Protein AF-A0A4Y9U7Z1-F1 (afdb_monomer_lite)

Structure (mmCIF, N/CA/C/O backbone):
data_AF-A0A4Y9U7Z1-F1
#
_entry.id   AF-A0A4Y9U7Z1-F1
#
loop_
_atom_site.group_PDB
_atom_site.id
_atom_site.type_symbol
_atom_site.label_atom_id
_atom_site.label_alt_id
_atom_site.label_comp_id
_atom_site.label_asym_id
_atom_site.label_entity_id
_atom_site.label_seq_id
_atom_site.pdbx_PDB_ins_code
_atom_site.Cartn_x
_atom_site.Cartn_y
_atom_site.Cartn_z
_atom_site.occupancy
_atom_site.B_iso_or_equiv
_atom_site.auth_seq_id
_atom_site.auth_comp_id
_atom_site.auth_asym_id
_atom_site.auth_atom_id
_atom_site.pdbx_PDB_model_num
ATOM 1 N N . MET A 1 1 ? 39.059 -35.954 13.871 1.00 39.50 1 MET A N 1
ATOM 2 C CA . MET A 1 1 ? 38.121 -36.454 12.839 1.00 39.50 1 MET A CA 1
ATOM 3 C C . MET A 1 1 ? 36.728 -36.382 13.469 1.00 39.50 1 MET A C 1
ATOM 5 O O . MET A 1 1 ? 36.520 -37.087 14.440 1.00 39.50 1 MET A O 1
ATOM 9 N N . GLN A 1 2 ? 35.917 -35.326 13.279 1.00 35.47 2 GLN A N 1
ATOM 10 C CA . GLN A 1 2 ? 34.982 -35.081 12.150 1.00 35.47 2 GLN A CA 1
ATOM 11 C C . GLN A 1 2 ? 34.284 -36.369 11.678 1.00 35.47 2 GLN A C 1
ATOM 13 O O . GLN A 1 2 ? 34.987 -37.323 11.382 1.00 35.47 2 GLN A O 1
ATOM 18 N N . ALA A 1 3 ? 32.963 -36.489 11.538 1.00 39.66 3 ALA A N 1
ATOM 19 C CA . ALA A 1 3 ? 31.819 -35.582 11.662 1.00 39.66 3 ALA A CA 1
ATOM 20 C C . ALA A 1 3 ? 30.541 -36.452 11.714 1.00 39.66 3 ALA A C 1
ATOM 22 O O . ALA A 1 3 ? 30.566 -37.547 11.166 1.00 39.66 3 ALA A O 1
ATOM 23 N N . SER A 1 4 ? 29.439 -35.981 12.308 1.00 45.19 4 SER A N 1
ATOM 24 C CA . SER A 1 4 ? 28.078 -36.162 11.765 1.00 45.19 4 SER A CA 1
ATOM 25 C C . SER A 1 4 ? 27.067 -35.517 12.711 1.00 45.19 4 SER A C 1
ATOM 27 O O . SER A 1 4 ? 26.888 -35.931 13.853 1.00 45.19 4 SER A O 1
ATOM 29 N N . GLY A 1 5 ? 26.444 -34.450 12.239 1.00 41.84 5 GLY A N 1
ATOM 30 C CA . GLY A 1 5 ? 25.423 -33.695 12.947 1.00 41.84 5 GLY A CA 1
ATOM 31 C C . GLY A 1 5 ? 24.644 -32.926 11.901 1.00 41.84 5 GLY A C 1
ATOM 32 O O . GLY A 1 5 ? 24.844 -31.728 11.721 1.00 41.84 5 GLY A O 1
ATOM 33 N N . GLU A 1 6 ? 23.853 -33.673 11.140 1.00 45.72 6 GLU A N 1
ATOM 34 C CA . GLU A 1 6 ? 23.041 -33.214 10.024 1.00 45.72 6 GLU A CA 1
ATOM 35 C C . GLU A 1 6 ? 22.049 -32.139 10.479 1.00 45.72 6 GLU A C 1
ATOM 37 O O . GLU A 1 6 ? 20.955 -32.415 10.972 1.00 45.72 6 GLU A O 1
ATOM 42 N N . ARG A 1 7 ? 22.438 -30.872 10.324 1.00 42.97 7 ARG A N 1
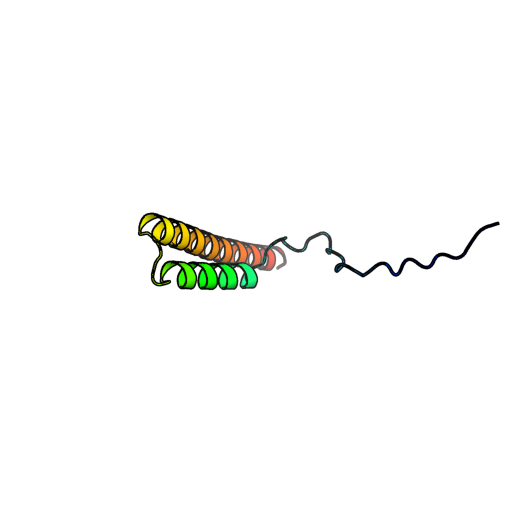ATOM 43 C CA . ARG A 1 7 ? 21.489 -29.765 10.374 1.00 42.97 7 ARG A CA 1
ATOM 44 C C . ARG A 1 7 ? 20.786 -29.737 9.028 1.00 42.97 7 ARG A C 1
ATOM 46 O O . ARG A 1 7 ? 21.344 -29.270 8.039 1.00 42.97 7 ARG A O 1
ATOM 53 N N . ARG A 1 8 ? 19.547 -30.228 9.006 1.00 43.75 8 ARG A N 1
ATOM 54 C CA . ARG A 1 8 ? 18.581 -29.895 7.958 1.00 43.75 8 ARG A CA 1
ATOM 55 C C . ARG A 1 8 ? 18.382 -28.384 7.974 1.00 43.75 8 ARG A C 1
ATOM 57 O O . ARG A 1 8 ? 17.583 -27.853 8.742 1.00 43.75 8 ARG A O 1
ATOM 64 N N . SER A 1 9 ? 19.161 -27.699 7.148 1.00 46.69 9 SER A N 1
ATOM 65 C CA . SER A 1 9 ? 18.952 -26.305 6.801 1.00 46.69 9 SER A CA 1
ATOM 66 C C . SER A 1 9 ? 17.617 -26.221 6.078 1.00 46.69 9 SER A C 1
ATOM 68 O O . SER A 1 9 ? 17.511 -26.542 4.898 1.00 46.69 9 SER A O 1
ATOM 70 N N . ILE A 1 10 ? 16.576 -25.852 6.820 1.00 51.41 10 ILE A N 1
ATOM 71 C CA . ILE A 1 10 ? 15.291 -25.463 6.259 1.00 51.41 10 ILE A CA 1
ATOM 72 C C . ILE A 1 10 ? 15.534 -24.297 5.299 1.00 51.41 10 ILE A C 1
ATOM 74 O O . ILE A 1 10 ? 15.956 -23.207 5.682 1.00 51.41 10 ILE A O 1
ATOM 78 N N . THR A 1 11 ? 15.335 -24.570 4.018 1.00 47.56 11 THR A N 1
ATOM 79 C CA . THR A 1 11 ? 15.510 -23.636 2.915 1.00 47.56 11 THR A CA 1
ATOM 80 C C . THR A 1 11 ? 14.489 -22.507 3.058 1.00 47.56 11 THR A C 1
ATOM 82 O O . THR A 1 11 ? 13.365 -22.608 2.571 1.00 47.56 11 THR A O 1
ATOM 85 N N . ARG A 1 12 ? 14.843 -21.406 3.733 1.00 48.25 12 ARG A N 1
ATOM 86 C CA . ARG A 1 12 ? 14.109 -20.149 3.554 1.00 48.25 12 ARG A CA 1
ATOM 87 C C . ARG A 1 12 ? 14.544 -19.601 2.202 1.00 48.25 12 ARG A C 1
ATOM 89 O O . ARG A 1 12 ? 15.641 -19.065 2.098 1.00 48.25 12 ARG A O 1
ATOM 96 N N . ALA A 1 13 ? 13.706 -19.881 1.202 1.00 50.03 13 ALA A N 1
ATOM 97 C CA . ALA A 1 13 ? 13.721 -19.413 -0.182 1.00 50.03 13 ALA A CA 1
ATOM 98 C C . ALA A 1 13 ? 14.859 -18.432 -0.496 1.00 50.03 13 ALA A C 1
ATOM 100 O O . ALA A 1 13 ? 14.876 -17.308 0.008 1.00 50.03 13 ALA A O 1
ATOM 101 N N . GLY A 1 14 ? 15.800 -18.883 -1.330 1.00 45.94 14 GLY A N 1
ATOM 102 C CA . GLY A 1 14 ? 16.885 -18.054 -1.833 1.00 45.94 14 GLY A CA 1
ATOM 103 C C . GLY A 1 14 ? 16.323 -16.770 -2.426 1.00 45.94 14 GLY A C 1
ATOM 104 O O . GLY A 1 14 ? 15.679 -16.794 -3.473 1.00 45.94 14 GLY A O 1
ATOM 105 N N . LYS A 1 15 ? 16.552 -15.652 -1.735 1.00 50.66 15 LYS A N 1
ATOM 106 C CA . LYS A 1 15 ? 16.348 -14.321 -2.295 1.00 50.66 15 LYS A CA 1
ATOM 107 C C . LYS A 1 15 ? 17.300 -14.210 -3.477 1.00 50.66 15 LYS A C 1
ATOM 109 O O . LYS A 1 15 ? 18.513 -14.171 -3.281 1.00 50.66 15 LYS A O 1
ATOM 114 N N . ARG A 1 16 ? 16.757 -14.199 -4.692 1.00 50.25 16 ARG A N 1
ATOM 115 C CA . ARG A 1 16 ? 17.524 -13.799 -5.868 1.00 50.25 16 ARG A CA 1
ATOM 116 C C . ARG A 1 16 ? 17.913 -12.338 -5.670 1.00 50.25 16 ARG A C 1
ATOM 118 O O . ARG A 1 16 ? 17.044 -11.499 -5.431 1.00 50.25 16 ARG A O 1
ATOM 125 N N . GLU A 1 17 ? 19.209 -12.045 -5.713 1.00 42.41 17 GLU A N 1
ATOM 126 C CA . GLU A 1 17 ? 19.689 -10.666 -5.777 1.00 42.41 17 GLU A CA 1
ATOM 127 C C . GLU A 1 17 ? 19.041 -10.002 -7.002 1.00 42.41 17 GLU A C 1
ATOM 129 O O . GLU A 1 17 ? 19.244 -10.441 -8.131 1.00 42.41 17 GLU A O 1
ATOM 134 N N . GLY A 1 18 ? 18.170 -9.017 -6.762 1.00 58.09 18 GLY A N 1
ATOM 135 C CA . GLY A 1 18 ? 17.435 -8.295 -7.806 1.00 58.09 18 GLY A CA 1
ATOM 136 C C . GLY A 1 18 ? 15.908 -8.431 -7.778 1.00 58.09 18 GLY A C 1
ATOM 137 O O . GLY A 1 18 ? 15.242 -7.637 -8.438 1.00 58.09 18 GLY A O 1
ATOM 138 N N . GLU A 1 19 ? 15.316 -9.357 -7.010 1.00 57.56 19 GLU A N 1
ATOM 139 C CA . GLU A 1 19 ? 13.854 -9.355 -6.827 1.00 57.56 19 GLU A CA 1
ATOM 140 C C . GLU A 1 19 ? 13.444 -8.266 -5.816 1.00 57.56 19 GLU A C 1
ATOM 142 O O . GLU A 1 19 ? 13.989 -8.216 -4.703 1.00 57.56 19 GLU A O 1
ATOM 147 N N . PRO A 1 20 ? 12.501 -7.370 -6.170 1.00 62.38 20 PRO A N 1
ATOM 148 C CA . PRO A 1 20 ? 12.045 -6.340 -5.252 1.00 62.38 20 PRO A CA 1
ATOM 149 C C . PRO A 1 20 ? 11.434 -6.996 -4.010 1.00 62.38 20 PRO A C 1
ATOM 151 O O . PRO A 1 20 ? 10.647 -7.934 -4.104 1.00 62.38 20 PRO A O 1
ATOM 154 N N . VAL A 1 21 ? 11.807 -6.484 -2.831 1.00 73.12 21 VAL A N 1
ATOM 155 C CA . VAL A 1 21 ? 11.382 -7.002 -1.512 1.00 73.12 21 VAL A CA 1
ATOM 156 C C . VAL A 1 21 ? 9.855 -6.982 -1.337 1.00 73.12 21 VAL A C 1
ATOM 158 O O . VAL A 1 21 ? 9.342 -7.651 -0.446 1.00 73.12 21 VAL A O 1
ATOM 161 N N . ILE A 1 22 ? 9.151 -6.233 -2.188 1.00 87.00 22 ILE A N 1
ATOM 162 C CA . ILE A 1 22 ? 7.701 -6.232 -2.338 1.00 87.00 22 ILE A CA 1
ATOM 163 C C . ILE A 1 22 ? 7.343 -6.088 -3.824 1.00 87.00 22 ILE A C 1
ATOM 165 O O . ILE A 1 22 ? 7.966 -5.298 -4.538 1.00 87.00 22 ILE A O 1
ATOM 169 N N . ASN A 1 23 ? 6.342 -6.824 -4.300 1.00 92.56 23 ASN A N 1
ATOM 170 C CA . ASN A 1 23 ? 5.869 -6.753 -5.685 1.00 92.56 23 ASN A CA 1
ATOM 171 C C . ASN A 1 23 ? 4.467 -6.113 -5.814 1.00 92.56 23 ASN A C 1
ATOM 173 O O . ASN A 1 23 ? 3.809 -5.772 -4.829 1.00 92.56 23 ASN A O 1
ATOM 177 N N . ILE A 1 24 ? 4.009 -5.915 -7.058 1.00 96.19 24 ILE A N 1
ATOM 178 C CA . ILE A 1 24 ? 2.718 -5.269 -7.366 1.00 96.19 24 ILE A CA 1
ATOM 179 C C . ILE A 1 24 ? 1.539 -6.045 -6.758 1.00 96.19 24 ILE A 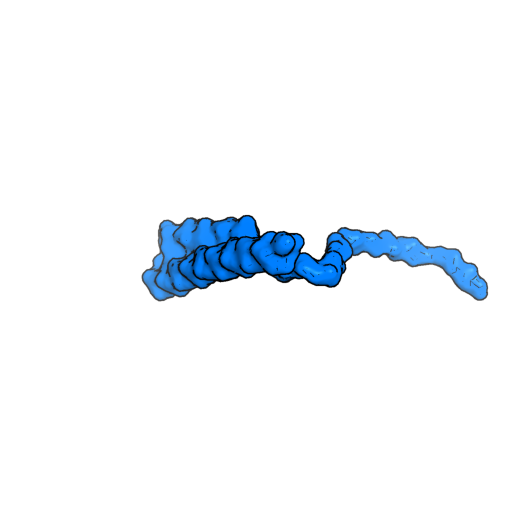C 1
ATOM 181 O O . ILE A 1 24 ? 0.600 -5.425 -6.257 1.00 96.19 24 ILE A O 1
ATOM 185 N N . ALA A 1 25 ? 1.570 -7.381 -6.807 1.00 95.81 25 ALA A N 1
ATOM 186 C CA . ALA A 1 25 ? 0.497 -8.224 -6.285 1.00 95.81 25 ALA A CA 1
ATOM 187 C C . ALA A 1 25 ? 0.422 -8.129 -4.757 1.00 95.81 25 ALA A C 1
ATOM 189 O O . ALA A 1 25 ? -0.644 -7.833 -4.227 1.00 95.81 25 ALA A O 1
ATOM 190 N N . GLU A 1 26 ? 1.560 -8.235 -4.068 1.00 95.75 26 GLU A N 1
ATOM 191 C CA . GLU A 1 26 ? 1.640 -8.073 -2.609 1.00 95.75 26 GLU A CA 1
ATOM 192 C C . GLU A 1 26 ? 1.152 -6.687 -2.163 1.00 95.75 26 GLU A C 1
ATOM 194 O O . GLU A 1 26 ? 0.403 -6.565 -1.194 1.00 95.75 26 GLU A O 1
ATOM 199 N N . CYS A 1 27 ? 1.498 -5.624 -2.900 1.00 97.88 27 CYS A N 1
ATOM 200 C CA . CYS A 1 27 ? 0.968 -4.289 -2.621 1.00 97.88 27 CYS A CA 1
ATOM 201 C C . CYS A 1 27 ? -0.564 -4.246 -2.734 1.00 97.88 27 CYS A C 1
ATOM 203 O O . CYS A 1 27 ? -1.232 -3.666 -1.879 1.00 97.88 27 CYS A O 1
ATOM 205 N N . ARG A 1 28 ? -1.144 -4.868 -3.765 1.00 97.94 28 ARG A N 1
ATOM 206 C CA . ARG A 1 28 ? -2.605 -4.918 -3.939 1.00 97.94 28 ARG A CA 1
ATOM 207 C C . ARG A 1 28 ? -3.281 -5.728 -2.831 1.00 97.94 28 ARG A C 1
ATOM 209 O O . ARG A 1 28 ? -4.274 -5.266 -2.277 1.00 97.94 28 ARG A O 1
ATOM 216 N N . GLU A 1 29 ? -2.710 -6.867 -2.451 1.00 98.00 29 GLU A N 1
ATOM 217 C CA . GLU A 1 29 ? -3.211 -7.695 -1.347 1.00 98.00 29 GLU A CA 1
ATOM 218 C C . GLU A 1 29 ? -3.205 -6.937 -0.015 1.00 98.00 29 GLU A C 1
ATOM 220 O O . GLU A 1 29 ? -4.209 -6.926 0.704 1.00 98.00 29 GLU A O 1
ATOM 225 N N . HIS A 1 30 ? -2.114 -6.234 0.298 1.00 97.94 30 HIS A N 1
ATOM 226 C CA . HIS A 1 30 ? -2.048 -5.394 1.490 1.00 97.94 30 HIS A CA 1
ATOM 227 C C . HIS A 1 30 ? -3.046 -4.236 1.436 1.00 97.94 30 HIS A C 1
ATOM 229 O O . HIS A 1 30 ? -3.724 -3.970 2.433 1.00 97.94 30 HIS A O 1
ATOM 235 N N . ALA A 1 31 ? -3.187 -3.566 0.290 1.00 98.50 31 ALA A N 1
ATOM 236 C CA . ALA A 1 31 ? -4.174 -2.503 0.124 1.00 98.50 31 ALA A CA 1
ATOM 237 C C . ALA A 1 31 ? -5.596 -2.995 0.433 1.00 98.50 31 ALA A C 1
ATOM 239 O O . ALA A 1 31 ? -6.316 -2.358 1.210 1.00 98.50 31 ALA A O 1
ATOM 240 N N . ASP A 1 32 ? -5.981 -4.148 -0.112 1.00 98.50 32 ASP A N 1
ATOM 241 C CA . ASP A 1 32 ? -7.293 -4.748 0.122 1.00 98.50 32 ASP A CA 1
ATOM 242 C C . ASP A 1 32 ? -7.479 -5.184 1.578 1.00 98.50 32 ASP A C 1
ATOM 244 O O . ASP A 1 32 ? -8.537 -4.934 2.167 1.00 98.50 32 ASP A O 1
ATOM 248 N N . LEU A 1 33 ? -6.452 -5.776 2.195 1.00 98.31 33 LEU A N 1
ATOM 249 C CA . LEU A 1 33 ? -6.471 -6.153 3.606 1.00 98.31 33 LEU A CA 1
ATOM 250 C C . LEU A 1 33 ? -6.725 -4.939 4.505 1.00 98.31 33 LEU A C 1
ATOM 252 O O . LEU A 1 33 ? -7.655 -4.950 5.314 1.00 98.31 33 LEU A O 1
ATOM 256 N N . TYR A 1 34 ? -5.940 -3.871 4.357 1.00 98.56 34 TYR A N 1
ATOM 257 C CA . TYR A 1 34 ? -6.083 -2.681 5.195 1.00 98.56 34 TYR A CA 1
ATOM 258 C C . TYR A 1 34 ? -7.396 -1.943 4.933 1.00 98.56 34 TYR A C 1
ATOM 260 O O . TYR A 1 34 ? -8.015 -1.440 5.873 1.00 98.56 34 TYR A O 1
ATOM 268 N N . LYS A 1 35 ? -7.888 -1.954 3.689 1.00 98.19 35 LYS A N 1
ATOM 269 C CA . LYS A 1 35 ? -9.220 -1.442 3.358 1.00 98.19 35 LYS A CA 1
ATOM 270 C C . LYS A 1 35 ? -10.315 -2.217 4.095 1.00 98.19 35 LYS A C 1
ATOM 272 O O . LYS A 1 35 ? -11.178 -1.588 4.705 1.00 98.19 35 LYS A O 1
ATOM 277 N N . ARG A 1 36 ? -10.262 -3.553 4.109 1.00 98.25 36 ARG A N 1
ATOM 278 C CA . ARG A 1 36 ? -11.212 -4.394 4.864 1.00 98.25 36 ARG A CA 1
ATOM 279 C C . ARG A 1 36 ? -11.133 -4.130 6.366 1.00 98.25 36 ARG A C 1
ATOM 281 O O . ARG A 1 36 ? -12.162 -3.907 6.994 1.00 98.25 36 ARG A O 1
ATOM 288 N N . LEU A 1 37 ? -9.923 -4.079 6.926 1.00 98.12 37 LEU A N 1
ATOM 289 C CA . LEU A 1 37 ? -9.712 -3.779 8.345 1.00 98.12 37 LEU A CA 1
ATOM 290 C C . LEU A 1 37 ? -10.249 -2.397 8.729 1.00 98.12 37 LEU A C 1
ATOM 292 O O . LEU A 1 37 ? -10.768 -2.240 9.828 1.00 98.12 37 LEU A O 1
ATOM 296 N N . SER A 1 38 ? -10.170 -1.407 7.833 1.00 97.94 38 SER A N 1
ATOM 297 C CA . SER A 1 38 ? -10.707 -0.063 8.084 1.00 97.94 38 SER A CA 1
ATOM 298 C C . SER A 1 38 ? -12.235 -0.005 8.195 1.00 97.94 38 SER A C 1
ATOM 300 O O . SER A 1 38 ? -12.765 0.964 8.730 1.00 97.94 38 SER A O 1
ATOM 302 N N . GLY A 1 39 ? -12.941 -1.021 7.688 1.00 96.81 39 GLY A N 1
ATOM 303 C CA . GLY A 1 39 ? -14.396 -1.150 7.787 1.00 96.81 39 GLY A CA 1
ATOM 304 C C . GLY A 1 39 ? -14.861 -2.077 8.911 1.00 96.81 39 GLY A C 1
ATOM 305 O O . GLY A 1 39 ? -16.058 -2.333 9.018 1.00 96.81 39 GLY A O 1
ATOM 306 N N . ALA A 1 40 ? -13.944 -2.613 9.724 1.00 96.81 40 ALA A N 1
ATOM 307 C CA . ALA A 1 40 ? -14.295 -3.530 10.799 1.00 96.81 40 ALA A CA 1
ATOM 308 C C . ALA A 1 40 ? -15.138 -2.827 11.875 1.00 96.81 40 ALA A C 1
ATOM 310 O O . ALA A 1 40 ? -14.808 -1.732 12.331 1.00 96.81 40 ALA A O 1
ATOM 311 N N . SER A 1 41 ? -16.216 -3.475 12.317 1.00 94.75 41 SER A N 1
ATOM 312 C CA . SER A 1 41 ? -17.026 -2.989 13.434 1.00 94.75 41 SER A CA 1
ATOM 313 C C . SER A 1 41 ? -16.199 -2.931 14.721 1.00 94.75 41 SER A C 1
ATOM 315 O O . SER A 1 41 ? -15.417 -3.840 14.999 1.00 94.75 41 SER A O 1
ATOM 317 N N . GLY A 1 42 ? -16.403 -1.893 15.534 1.00 95.00 42 GLY A N 1
ATOM 318 C CA . GLY A 1 42 ? -15.757 -1.774 16.846 1.00 95.00 42 GLY A CA 1
ATOM 319 C C . GLY A 1 42 ? -14.353 -1.162 16.833 1.00 95.00 42 GLY A C 1
ATOM 320 O O . GLY A 1 42 ? -13.663 -1.212 17.848 1.00 95.00 42 GLY A O 1
ATOM 321 N N . ILE A 1 43 ? -13.912 -0.568 15.720 1.00 97.31 43 ILE A N 1
ATOM 322 C CA . ILE A 1 43 ? -12.685 0.241 15.689 1.00 97.31 43 ILE A CA 1
ATOM 323 C C . ILE A 1 43 ? -13.003 1.731 15.839 1.00 97.31 43 ILE A C 1
ATOM 325 O O . ILE A 1 43 ? -14.058 2.198 15.412 1.00 97.31 43 ILE A O 1
ATOM 329 N N . SER A 1 44 ? -12.074 2.492 16.420 1.00 98.25 44 SER A N 1
ATOM 330 C CA . SER A 1 44 ? -12.195 3.949 16.483 1.00 98.25 44 SER A CA 1
ATOM 331 C C . SER A 1 44 ? -12.065 4.582 15.095 1.00 98.25 44 SER A C 1
ATOM 333 O O . SER A 1 44 ? -11.427 4.027 14.193 1.00 98.25 44 SER A O 1
ATOM 335 N N . LYS A 1 45 ? -12.630 5.786 14.943 1.00 97.94 45 LYS A N 1
ATOM 336 C CA . LYS A 1 45 ? -12.505 6.586 13.719 1.00 97.94 45 LYS A CA 1
ATOM 337 C C . LYS A 1 45 ? -11.038 6.800 13.335 1.00 97.94 45 LYS A C 1
ATOM 339 O O . LYS A 1 45 ? -10.664 6.493 12.207 1.00 97.94 45 LYS A O 1
ATOM 344 N N . ASP A 1 46 ? -10.209 7.205 14.294 1.00 98.50 46 ASP A N 1
ATOM 345 C CA . ASP A 1 46 ? -8.782 7.458 14.069 1.00 98.50 46 ASP A CA 1
ATOM 346 C C . ASP A 1 46 ? -8.061 6.211 13.548 1.00 98.50 46 ASP A C 1
ATOM 348 O O . ASP A 1 46 ? -7.296 6.277 12.585 1.00 98.50 46 ASP A O 1
ATOM 352 N N . ARG A 1 47 ? -8.360 5.036 14.121 1.00 98.38 47 ARG A N 1
ATOM 353 C CA . ARG A 1 47 ? -7.796 3.767 13.651 1.00 98.38 47 ARG A CA 1
ATOM 354 C C . ARG A 1 47 ? -8.266 3.436 12.234 1.00 98.38 47 ARG A C 1
ATOM 356 O O . ARG A 1 47 ? -7.446 3.026 11.414 1.00 98.38 47 ARG A O 1
ATOM 363 N N . SER A 1 48 ? -9.552 3.628 11.932 1.00 98.56 48 SER A N 1
ATOM 364 C CA . SER A 1 48 ? -10.092 3.493 10.569 1.00 98.56 48 SER A CA 1
ATOM 365 C C . SER A 1 48 ? -9.322 4.377 9.582 1.00 98.56 48 SER A C 1
ATOM 367 O O . SER A 1 48 ? -8.931 3.919 8.508 1.00 98.56 48 SER A O 1
ATOM 369 N N . ASP A 1 49 ? -9.077 5.634 9.944 1.00 98.62 49 ASP A N 1
ATOM 370 C CA . ASP A 1 49 ? -8.468 6.611 9.045 1.00 98.62 49 ASP A CA 1
ATOM 371 C C . ASP A 1 49 ? -6.985 6.306 8.792 1.00 98.62 49 ASP A C 1
ATOM 373 O O . ASP A 1 49 ? -6.531 6.371 7.645 1.00 98.62 49 ASP A O 1
ATOM 377 N N . VAL A 1 50 ? -6.253 5.845 9.812 1.00 98.69 50 VAL A N 1
ATOM 378 C CA . VAL A 1 50 ? -4.890 5.315 9.648 1.00 98.69 50 VAL A CA 1
ATOM 379 C C . VAL A 1 50 ? -4.878 4.100 8.714 1.00 98.69 50 VAL A C 1
ATOM 381 O O . VAL A 1 50 ? -4.067 4.051 7.791 1.00 98.69 50 VAL A O 1
ATOM 384 N N . LEU A 1 51 ? -5.801 3.148 8.877 1.00 98.75 51 LEU A N 1
ATOM 385 C CA . LEU A 1 51 ? -5.888 1.969 8.003 1.00 98.75 51 LEU A CA 1
ATOM 386 C C . LEU A 1 51 ? -6.187 2.352 6.544 1.00 98.75 51 LEU A C 1
ATOM 388 O O . LEU A 1 51 ? -5.573 1.809 5.624 1.00 98.75 51 LEU A O 1
ATOM 392 N N . LYS A 1 52 ? -7.063 3.339 6.313 1.00 98.62 52 LYS A N 1
ATOM 393 C CA . LYS A 1 52 ? -7.330 3.883 4.968 1.00 98.62 52 LYS A CA 1
ATOM 394 C C . LYS A 1 52 ? -6.102 4.561 4.364 1.00 98.62 52 LYS A C 1
ATOM 396 O O . LYS A 1 52 ? -5.872 4.429 3.162 1.00 98.62 52 LYS A O 1
ATOM 401 N N . ASN A 1 53 ? -5.328 5.291 5.170 1.00 98.75 53 ASN A N 1
ATOM 402 C CA . ASN A 1 53 ? -4.071 5.896 4.729 1.00 98.75 53 ASN A CA 1
ATOM 403 C C . ASN A 1 53 ? -3.075 4.816 4.292 1.00 98.75 53 ASN A C 1
ATOM 405 O O . ASN A 1 53 ? -2.534 4.908 3.194 1.00 98.75 53 ASN A O 1
ATOM 409 N N . ILE A 1 54 ? -2.900 3.766 5.100 1.00 98.50 54 ILE A N 1
ATOM 410 C CA . ILE A 1 54 ? -2.017 2.639 4.776 1.00 98.50 54 ILE A CA 1
ATOM 411 C C . ILE A 1 54 ? -2.461 1.965 3.470 1.00 98.50 54 ILE A C 1
ATOM 413 O O . ILE A 1 54 ? -1.641 1.766 2.575 1.00 98.50 54 ILE A O 1
ATOM 417 N N . ALA A 1 55 ? -3.758 1.678 3.314 1.00 98.56 55 ALA A N 1
ATOM 418 C CA . ALA A 1 55 ? -4.289 1.091 2.085 1.00 98.56 55 ALA A CA 1
ATOM 419 C C . ALA A 1 55 ? -3.975 1.955 0.849 1.00 98.56 55 ALA A C 1
ATOM 421 O O . ALA A 1 55 ? -3.526 1.437 -0.173 1.00 98.56 55 ALA A O 1
ATOM 422 N N . ARG A 1 56 ? -4.147 3.283 0.949 1.00 98.69 56 ARG A N 1
ATOM 423 C CA . ARG A 1 56 ? -3.797 4.228 -0.125 1.00 98.69 56 ARG A CA 1
ATOM 424 C C . ARG A 1 56 ? -2.307 4.211 -0.465 1.00 98.69 56 ARG A C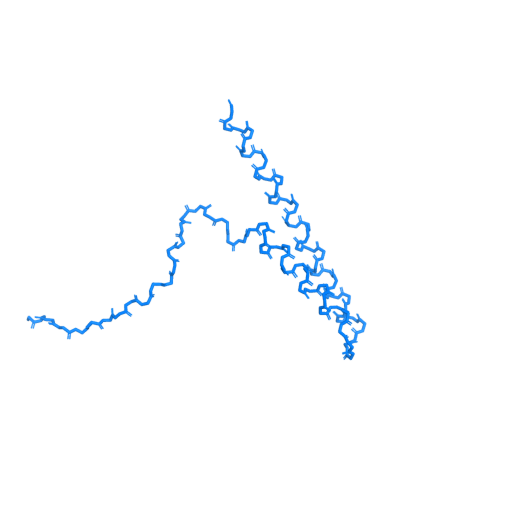 1
ATOM 426 O O . ARG A 1 56 ? -1.974 4.239 -1.647 1.00 98.69 56 ARG A O 1
ATOM 433 N N . THR A 1 57 ? -1.429 4.128 0.532 1.00 98.44 57 THR A N 1
ATOM 434 C CA . THR A 1 57 ? 0.021 4.023 0.312 1.00 98.44 57 THR A CA 1
ATOM 435 C C . THR A 1 57 ? 0.372 2.787 -0.511 1.00 98.44 57 THR A C 1
ATOM 437 O O . THR A 1 57 ? 1.112 2.899 -1.485 1.00 98.44 57 THR A O 1
ATOM 440 N N . TYR A 1 58 ? -0.206 1.628 -0.188 1.00 98.44 58 TYR A N 1
ATOM 441 C CA . TYR A 1 58 ? 0.033 0.400 -0.948 1.00 98.44 58 TYR A CA 1
ATOM 442 C C . TYR A 1 58 ? -0.495 0.466 -2.388 1.00 98.44 58 TYR A C 1
ATOM 444 O O . TYR A 1 58 ? 0.188 0.012 -3.304 1.00 98.44 58 TYR A O 1
ATOM 452 N N . VAL A 1 59 ? -1.659 1.086 -2.622 1.00 98.44 59 VAL A N 1
ATOM 453 C CA . VAL A 1 59 ? -2.157 1.336 -3.991 1.00 98.44 59 VAL A CA 1
ATOM 454 C C . VAL A 1 59 ? -1.191 2.228 -4.772 1.00 98.44 59 VAL A C 1
ATOM 456 O O . VAL A 1 59 ? -0.865 1.927 -5.920 1.00 98.44 59 VAL A O 1
ATOM 459 N N . GLY A 1 60 ? -0.711 3.310 -4.151 1.00 98.12 60 GLY A N 1
ATOM 460 C CA . GLY A 1 60 ? 0.261 4.214 -4.765 1.00 98.12 60 GLY A CA 1
ATOM 461 C C . GLY A 1 60 ? 1.563 3.500 -5.126 1.00 98.12 60 GLY A C 1
ATOM 462 O O . GLY A 1 60 ? 2.043 3.626 -6.253 1.00 98.12 60 GLY A O 1
ATOM 463 N N . LEU A 1 61 ? 2.086 2.687 -4.206 1.00 97.62 61 LEU A N 1
ATOM 464 C CA . LEU A 1 61 ? 3.292 1.895 -4.429 1.00 97.62 61 LEU A CA 1
ATOM 465 C C . LEU A 1 61 ? 3.105 0.870 -5.556 1.00 97.62 61 LEU A C 1
ATOM 467 O O . LEU A 1 61 ? 3.966 0.765 -6.425 1.00 97.62 61 LEU A O 1
ATOM 471 N N . ALA A 1 62 ? 1.965 0.171 -5.611 1.00 97.62 62 ALA A N 1
ATOM 472 C CA . ALA A 1 62 ? 1.649 -0.742 -6.712 1.00 97.62 62 ALA A CA 1
ATOM 473 C C . ALA A 1 62 ? 1.696 -0.032 -8.076 1.00 97.62 62 ALA A C 1
ATOM 475 O O . ALA A 1 62 ? 2.246 -0.574 -9.033 1.00 97.62 62 ALA A O 1
ATOM 476 N N . GLY A 1 63 ? 1.159 1.190 -8.163 1.00 97.62 63 GLY A N 1
ATOM 477 C CA . GLY A 1 63 ? 1.224 2.006 -9.379 1.00 97.62 63 GLY A CA 1
ATOM 478 C C . GLY A 1 63 ? 2.650 2.432 -9.746 1.00 97.62 63 GLY A C 1
ATOM 479 O O . GLY A 1 63 ? 3.022 2.412 -10.917 1.00 97.62 63 GLY A O 1
ATOM 480 N N . GLN A 1 64 ? 3.476 2.779 -8.756 1.00 97.25 64 GLN A N 1
ATOM 481 C CA . GLN A 1 64 ? 4.888 3.109 -8.978 1.00 97.25 64 GLN A CA 1
ATOM 482 C C . GLN A 1 64 ? 5.691 1.900 -9.469 1.00 97.25 64 GLN A C 1
ATOM 484 O O . GLN A 1 64 ? 6.483 2.040 -10.399 1.00 97.25 64 GLN A O 1
ATOM 489 N N . LEU A 1 65 ? 5.462 0.721 -8.889 1.00 95.75 65 LEU A N 1
ATOM 490 C CA . LEU A 1 65 ? 6.101 -0.528 -9.307 1.00 95.75 65 LEU A CA 1
ATOM 491 C C . LEU A 1 65 ? 5.682 -0.936 -10.726 1.00 95.75 65 LEU A C 1
ATOM 493 O O . LEU A 1 65 ? 6.528 -1.356 -11.511 1.00 95.75 65 LEU A O 1
ATOM 497 N N . ASP A 1 66 ? 4.408 -0.767 -11.085 1.00 95.56 66 ASP A N 1
ATOM 498 C CA . ASP A 1 66 ? 3.925 -1.023 -12.448 1.00 95.56 66 ASP A CA 1
ATOM 499 C C . ASP A 1 66 ? 4.563 -0.070 -13.469 1.00 95.56 66 ASP A C 1
ATOM 501 O O . ASP A 1 66 ? 5.059 -0.494 -14.518 1.00 95.56 66 ASP A O 1
ATOM 505 N N . ARG A 1 67 ? 4.655 1.221 -13.120 1.00 96.19 67 ARG A N 1
ATOM 506 C CA . ARG A 1 67 ? 5.367 2.214 -13.930 1.00 96.19 67 ARG A CA 1
ATOM 507 C C . ARG A 1 67 ? 6.843 1.855 -14.091 1.00 96.19 67 ARG A C 1
ATOM 509 O O . ARG A 1 67 ? 7.347 1.930 -15.209 1.00 96.19 67 ARG A O 1
ATOM 516 N N . LEU A 1 68 ? 7.521 1.458 -13.014 1.00 94.31 68 LEU A N 1
ATOM 517 C CA . LEU A 1 68 ? 8.919 1.026 -13.051 1.00 94.31 68 LEU A CA 1
ATOM 518 C C . LEU A 1 68 ? 9.095 -0.180 -13.982 1.00 94.31 68 LEU A C 1
ATOM 520 O O . LEU A 1 68 ? 9.934 -0.139 -14.874 1.00 94.31 68 LEU A O 1
ATOM 524 N N . ALA A 1 69 ? 8.246 -1.201 -13.850 1.00 91.19 69 ALA A N 1
ATOM 525 C CA . ALA A 1 69 ? 8.276 -2.370 -14.725 1.00 91.19 69 ALA A CA 1
ATOM 526 C C . ALA A 1 69 ? 8.051 -1.999 -16.202 1.00 91.19 69 ALA A C 1
ATOM 528 O O .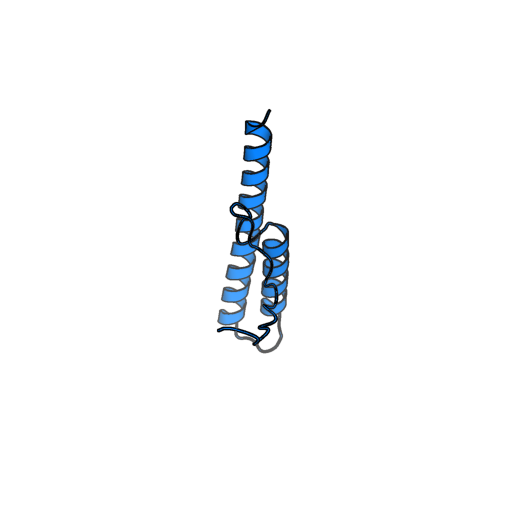 ALA A 1 69 ? 8.635 -2.611 -17.094 1.00 91.19 69 ALA A O 1
ATOM 529 N N . SER A 1 70 ? 7.210 -0.997 -16.475 1.00 94.06 70 SER A N 1
ATOM 530 C CA . SER A 1 70 ? 7.001 -0.466 -17.825 1.00 94.06 70 SER A CA 1
ATOM 531 C C . SER A 1 70 ? 8.238 0.237 -18.382 1.00 94.06 70 SER A C 1
ATOM 533 O O . SER A 1 70 ? 8.618 -0.023 -19.522 1.00 94.06 70 SER A O 1
ATOM 535 N N . LEU A 1 71 ? 8.897 1.078 -17.577 1.00 95.12 71 LEU A N 1
ATOM 536 C CA . LEU A 1 71 ? 10.136 1.758 -17.966 1.00 95.12 71 LEU A CA 1
ATOM 537 C C . LEU A 1 71 ? 11.242 0.751 -18.292 1.00 95.12 71 LEU A C 1
ATOM 539 O O . LEU A 1 71 ? 11.799 0.811 -19.382 1.00 95.12 71 LEU A O 1
ATOM 543 N N . THR A 1 72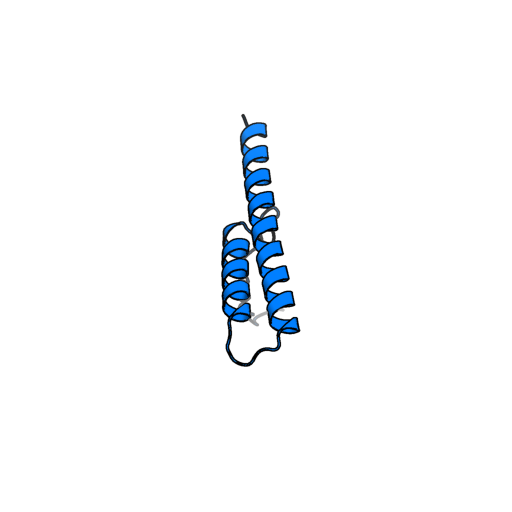 ? 11.461 -0.241 -17.426 1.00 92.69 72 THR A N 1
ATOM 544 C CA . THR A 1 72 ? 12.472 -1.286 -17.646 1.00 92.69 72 THR A CA 1
ATOM 545 C C . THR A 1 72 ? 12.248 -2.044 -18.960 1.00 92.69 72 THR A C 1
ATOM 547 O O . THR A 1 72 ? 13.193 -2.248 -19.715 1.00 92.69 72 THR A O 1
ATOM 550 N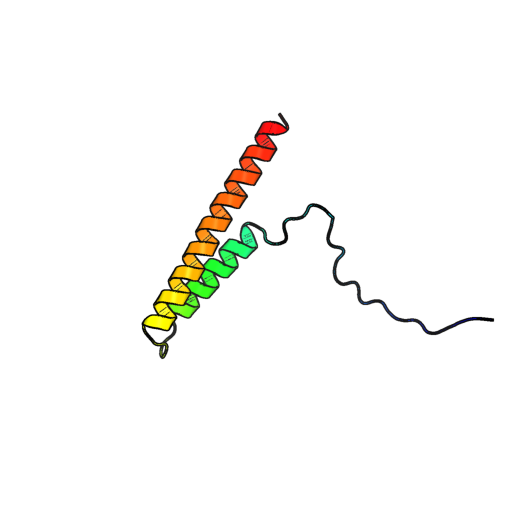 N . ARG A 1 73 ? 10.995 -2.396 -19.298 1.00 91.06 73 ARG A N 1
ATOM 551 C CA . ARG A 1 73 ? 10.672 -3.056 -20.580 1.00 91.06 73 ARG A CA 1
ATOM 552 C C . ARG A 1 73 ? 10.959 -2.183 -21.802 1.00 91.06 73 ARG A C 1
ATOM 554 O O . ARG A 1 73 ? 11.270 -2.722 -22.860 1.00 91.06 73 ARG A O 1
ATOM 561 N N . ASN A 1 74 ? 10.790 -0.867 -21.682 1.00 90.06 74 ASN A N 1
ATOM 562 C CA . ASN A 1 74 ? 11.044 0.069 -22.776 1.00 90.06 74 ASN A CA 1
ATOM 563 C C . ASN A 1 74 ? 12.542 0.346 -22.957 1.00 90.06 74 ASN A C 1
ATOM 565 O O . ASN A 1 74 ? 12.966 0.544 -24.084 1.00 90.06 74 ASN A O 1
ATOM 569 N N . GLU A 1 75 ? 13.331 0.327 -21.880 1.00 90.25 75 GLU A N 1
ATOM 570 C CA . GLU A 1 75 ? 14.799 0.469 -21.917 1.00 90.25 75 GLU A CA 1
ATOM 571 C C . GLU A 1 75 ? 15.507 -0.749 -22.533 1.00 90.25 75 GLU A C 1
ATOM 573 O O . GLU A 1 75 ? 16.638 -0.646 -22.995 1.00 90.25 75 GLU A O 1
ATOM 578 N N . GLN A 1 76 ? 14.856 -1.913 -22.529 1.00 75.44 76 GLN A N 1
ATOM 579 C CA . GLN A 1 76 ? 15.382 -3.167 -23.080 1.00 75.44 76 GLN A CA 1
ATOM 580 C C . GLN A 1 76 ? 15.058 -3.375 -24.571 1.00 75.44 76 GLN A C 1
ATOM 582 O O . GLN A 1 76 ? 15.407 -4.421 -25.120 1.00 75.44 76 GLN A O 1
ATOM 587 N N . ARG A 1 77 ? 14.367 -2.423 -25.207 1.00 63.88 77 ARG A N 1
ATOM 588 C CA . ARG A 1 77 ? 14.045 -2.422 -26.642 1.00 63.88 77 ARG A CA 1
ATOM 589 C C . ARG A 1 77 ? 15.006 -1.535 -27.415 1.00 63.88 77 ARG A C 1
ATOM 591 O O . ARG A 1 77 ? 15.339 -1.938 -28.549 1.00 63.88 77 ARG A O 1
#

Sequence (77 aa):
MQASGERRSITRAGKREGEPVINIAECREHADLYKRLSGASGISKDRSDVLKNIARTYVGLAGQLDRLASLTRNEQR

Secondary structure (DSSP, 8-state):
----------------TTS-SS-HHHHHHHHHHHHHHHT-TT--HHHHHHHHHHHHHHHHHHHHHHHHHHHHHHHT-

Foldseek 3Di:
DDDDDDDPPPDPDDDDVPDPPDALVNLQVQLVVLQVVLPDPPDDPVSSVVSNVSSVVSNVVSVVRVVVVVVVVVVVD

Radius of gyration: 20.19 Å; chains: 1; bounding box: 55×44×44 Å

pLDDT: mean 82.79, std 22.0, range [35.47, 98.75]